Protein AF-A0A534M4E7-F1 (afdb_monomer_lite)

Foldseek 3Di:
DDDDLVVVLVVLVVVLVVLVVVLVVLVVVLLVVLLLQVALDPPARPPHVDDPPPDVSSVSNNVSSVSLVSSLVSLVVSLVSCVPPPVVVVVSNVVSVVVNVVSVVVVVVSNVCSVVVPSVVSD

Structure (mmCIF, N/CA/C/O backbone):
data_AF-A0A534M4E7-F1
#
_entry.id   AF-A0A534M4E7-F1
#
loop_
_atom_site.group_PDB
_atom_site.id
_atom_site.type_symbol
_atom_site.label_atom_id
_atom_site.label_alt_id
_atom_site.label_comp_id
_atom_site.label_asym_id
_atom_site.label_entity_id
_atom_site.label_seq_id
_atom_site.pdbx_PDB_ins_code
_atom_site.Cartn_x
_atom_site.Cartn_y
_atom_site.Cartn_z
_atom_site.occupancy
_atom_site.B_iso_or_equiv
_atom_site.auth_seq_id
_atom_site.auth_comp_id
_atom_site.auth_asym_id
_atom_site.auth_atom_id
_atom_site.pdbx_PDB_model_num
ATOM 1 N N . MET A 1 1 ? -30.430 -1.207 8.034 1.00 61.16 1 MET A N 1
ATOM 2 C CA . MET A 1 1 ? -29.725 -2.216 8.857 1.00 61.16 1 MET A CA 1
ATOM 3 C C . MET A 1 1 ? -28.489 -1.548 9.443 1.00 61.16 1 MET A C 1
ATOM 5 O O . MET A 1 1 ? -27.741 -0.981 8.654 1.00 61.16 1 MET A O 1
ATOM 9 N N . PRO A 1 2 ? -28.298 -1.502 10.773 1.00 80.56 2 PRO A N 1
ATOM 10 C CA . PRO A 1 2 ? -27.093 -0.906 11.346 1.00 80.56 2 PRO A CA 1
ATOM 11 C C . PRO A 1 2 ? -25.875 -1.736 10.925 1.00 80.56 2 PRO A C 1
ATOM 13 O O . PRO A 1 2 ? -25.885 -2.960 11.045 1.00 80.56 2 PRO A O 1
ATOM 16 N N . ILE A 1 3 ? -24.852 -1.079 10.380 1.00 81.94 3 ILE A N 1
ATOM 17 C CA . ILE A 1 3 ? -23.610 -1.741 9.974 1.00 81.94 3 ILE A CA 1
ATOM 18 C C . ILE A 1 3 ? -22.904 -2.243 11.238 1.00 81.94 3 ILE A C 1
ATOM 20 O O . ILE A 1 3 ? -22.548 -1.452 12.114 1.00 81.94 3 ILE A O 1
ATOM 24 N N . ASP A 1 4 ? -22.693 -3.555 11.330 1.00 93.62 4 ASP A N 1
ATOM 25 C CA . ASP A 1 4 ? -21.886 -4.158 12.390 1.00 93.62 4 ASP A CA 1
ATOM 26 C C . ASP A 1 4 ? -20.412 -3.782 12.176 1.00 93.62 4 ASP A C 1
ATOM 28 O O . ASP A 1 4 ? -19.750 -4.259 11.248 1.00 93.62 4 ASP A O 1
ATOM 32 N N . ARG A 1 5 ? -19.898 -2.904 13.045 1.00 93.81 5 ARG A N 1
ATOM 33 C CA . ARG A 1 5 ? -18.531 -2.370 12.966 1.00 93.81 5 ARG A CA 1
ATOM 34 C C . ARG A 1 5 ? -17.468 -3.466 13.042 1.00 93.81 5 ARG A C 1
ATOM 36 O O . ARG A 1 5 ? -16.431 -3.324 12.399 1.00 93.81 5 ARG A O 1
ATOM 43 N N . ARG A 1 6 ? -17.703 -4.549 13.799 1.00 93.94 6 ARG A N 1
ATOM 44 C CA . ARG A 1 6 ? -16.742 -5.663 13.892 1.00 93.94 6 ARG A CA 1
ATOM 45 C C . ARG A 1 6 ? -16.702 -6.443 12.589 1.00 93.94 6 ARG A C 1
ATOM 47 O O . ARG A 1 6 ? -15.611 -6.694 12.085 1.00 93.94 6 ARG A O 1
ATOM 54 N N . ARG A 1 7 ? -17.866 -6.768 12.015 1.00 94.69 7 ARG A N 1
ATOM 55 C CA . ARG A 1 7 ? -17.931 -7.432 10.702 1.00 94.69 7 ARG A CA 1
ATOM 56 C C . ARG A 1 7 ? -17.296 -6.580 9.610 1.00 94.69 7 ARG A C 1
ATOM 58 O O . ARG A 1 7 ? -16.531 -7.109 8.815 1.00 94.69 7 ARG A O 1
ATOM 65 N N . LEU A 1 8 ? -17.560 -5.271 9.594 1.00 94.50 8 LEU A N 1
ATOM 66 C CA . LEU A 1 8 ? -16.939 -4.361 8.631 1.00 94.50 8 LEU A CA 1
ATOM 67 C C . LEU A 1 8 ? -15.409 -4.366 8.760 1.00 94.50 8 LEU A C 1
ATOM 69 O O . LEU A 1 8 ? -14.726 -4.547 7.756 1.00 94.50 8 LEU A O 1
ATOM 73 N N . LEU A 1 9 ? -14.875 -4.227 9.981 1.00 96.19 9 LEU A N 1
ATOM 74 C CA . LEU A 1 9 ? -13.431 -4.286 10.233 1.00 96.19 9 LEU A CA 1
ATOM 75 C C . LEU A 1 9 ? -12.830 -5.611 9.737 1.00 96.19 9 LEU A C 1
ATOM 77 O O . LEU A 1 9 ? -11.814 -5.598 9.052 1.00 96.19 9 LEU A O 1
ATOM 81 N N . GLN A 1 10 ? -13.469 -6.743 10.051 1.00 96.00 10 GLN A N 1
ATOM 82 C CA . GLN A 1 10 ? -13.015 -8.069 9.623 1.00 96.00 10 GLN A CA 1
ATOM 83 C C . GLN A 1 10 ? -12.987 -8.200 8.101 1.00 96.00 10 GLN A C 1
ATOM 85 O O . GLN A 1 10 ? -11.992 -8.656 7.551 1.00 96.00 10 GLN A O 1
ATOM 90 N N . VAL A 1 11 ? -14.051 -7.775 7.418 1.00 97.19 11 VAL A N 1
ATOM 91 C CA . VAL A 1 11 ? -14.134 -7.836 5.955 1.00 97.19 11 VAL A CA 1
ATOM 92 C C . VAL A 1 11 ? -13.032 -6.988 5.321 1.00 97.19 11 VAL A C 1
ATOM 94 O O . VAL A 1 11 ? -12.277 -7.496 4.497 1.00 97.19 11 VAL A O 1
ATOM 97 N N . VAL A 1 12 ? -12.882 -5.730 5.746 1.00 97.31 12 VAL A N 1
ATOM 98 C CA . VAL A 1 12 ? -11.844 -4.817 5.235 1.00 97.31 12 VAL A CA 1
ATOM 99 C C . VAL A 1 12 ? -10.442 -5.383 5.482 1.00 97.31 12 VAL A C 1
ATOM 101 O O . VAL A 1 12 ? -9.616 -5.374 4.571 1.00 97.31 12 VAL A O 1
ATOM 104 N N . ALA A 1 13 ? -10.182 -5.933 6.671 1.00 97.25 13 ALA A N 1
ATOM 105 C CA . ALA A 1 13 ? -8.893 -6.532 7.007 1.00 97.25 13 ALA A CA 1
ATOM 106 C C . ALA A 1 13 ? -8.598 -7.803 6.191 1.00 97.25 13 ALA A C 1
ATOM 108 O O . ALA A 1 13 ? -7.465 -7.991 5.753 1.00 97.25 13 ALA A O 1
ATOM 109 N N . ILE A 1 14 ? -9.600 -8.657 5.944 1.00 98.12 14 ILE A N 1
ATOM 110 C CA . ILE A 1 14 ? -9.455 -9.860 5.108 1.00 98.12 14 ILE A CA 1
ATOM 111 C C . ILE A 1 14 ? -9.142 -9.470 3.663 1.00 98.12 14 ILE A C 1
ATOM 113 O O . ILE A 1 14 ? -8.200 -10.008 3.085 1.00 98.12 14 ILE A O 1
ATOM 117 N N . PHE A 1 15 ? -9.877 -8.512 3.091 1.00 97.94 15 PHE A N 1
ATOM 118 C CA . PHE A 1 15 ? -9.575 -8.005 1.751 1.00 97.94 15 PHE A CA 1
ATOM 119 C C . PHE A 1 15 ? -8.170 -7.399 1.688 1.00 97.94 15 PHE A C 1
ATOM 121 O O . PHE A 1 15 ? -7.416 -7.719 0.774 1.00 97.94 15 PHE A O 1
ATOM 128 N N . GLY A 1 16 ? -7.774 -6.620 2.699 1.00 97.81 16 GLY A N 1
ATO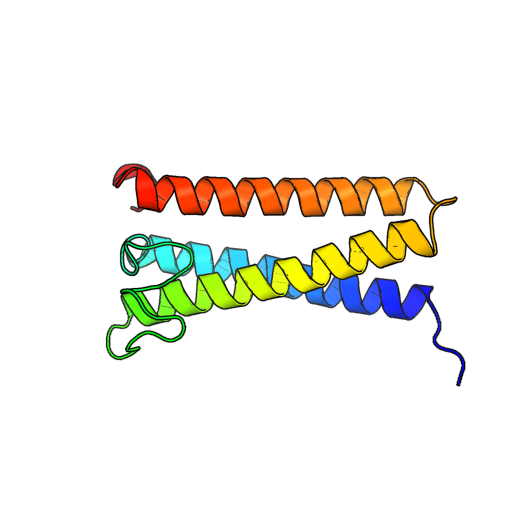M 129 C CA . GLY A 1 16 ? -6.414 -6.096 2.810 1.00 97.81 16 GLY A CA 1
ATOM 130 C C . GLY A 1 16 ? -5.343 -7.187 2.861 1.00 97.81 16 GLY A C 1
ATOM 131 O O . GLY A 1 16 ? -4.323 -7.063 2.190 1.00 97.81 16 GLY A O 1
ATOM 132 N N . ALA A 1 17 ? -5.578 -8.277 3.595 1.00 97.94 17 ALA A N 1
ATOM 133 C CA . ALA A 1 17 ? -4.657 -9.410 3.663 1.00 97.94 17 ALA A CA 1
ATOM 134 C C . ALA A 1 17 ? -4.550 -10.161 2.325 1.00 97.94 17 ALA A C 1
ATOM 136 O O . ALA A 1 17 ? -3.450 -10.525 1.913 1.00 97.94 17 ALA A O 1
ATOM 137 N N . VAL A 1 18 ? -5.671 -10.353 1.622 1.00 98.38 18 VAL A N 1
ATOM 138 C CA . VAL A 1 18 ? -5.687 -10.956 0.280 1.00 98.38 18 VAL A CA 1
ATOM 139 C C . VAL A 1 18 ? -4.927 -10.076 -0.713 1.00 98.38 18 VAL A C 1
ATOM 141 O O . VAL A 1 18 ? -4.090 -10.585 -1.457 1.00 98.38 18 VAL A O 1
ATOM 144 N N . CYS A 1 19 ? -5.155 -8.760 -0.694 1.00 98.19 19 CYS A N 1
ATOM 145 C CA . CYS A 1 19 ? -4.408 -7.815 -1.522 1.00 98.19 19 CYS A CA 1
ATOM 146 C C . CYS A 1 19 ? -2.913 -7.831 -1.184 1.00 98.19 19 CYS A C 1
ATOM 148 O O . CYS A 1 19 ? -2.103 -7.903 -2.100 1.00 98.19 19 CYS A O 1
ATOM 150 N N . ALA A 1 20 ? -2.538 -7.858 0.099 1.00 98.00 20 ALA A N 1
ATOM 151 C CA . ALA A 1 20 ? -1.138 -7.933 0.513 1.00 98.00 20 ALA A CA 1
ATOM 152 C C . ALA A 1 20 ? -0.456 -9.210 0.003 1.00 98.00 20 ALA A C 1
ATOM 154 O O . ALA A 1 20 ? 0.658 -9.157 -0.515 1.00 98.00 20 ALA A O 1
ATOM 155 N N . TYR A 1 21 ? -1.138 -10.354 0.094 1.00 98.19 21 TYR A N 1
ATOM 156 C CA . TYR A 1 21 ? -0.634 -11.605 -0.463 1.00 98.19 21 TYR A CA 1
ATOM 157 C C . TYR A 1 21 ? -0.474 -11.523 -1.987 1.00 98.19 21 TYR A C 1
ATOM 159 O O . TYR A 1 21 ? 0.566 -11.908 -2.519 1.00 98.19 21 TYR A O 1
ATOM 167 N N . ALA A 1 22 ? -1.453 -10.948 -2.689 1.00 98.12 22 ALA A N 1
ATOM 168 C CA . ALA A 1 22 ? -1.341 -10.699 -4.122 1.00 98.12 22 ALA A CA 1
ATOM 169 C C . ALA A 1 22 ? -0.167 -9.756 -4.450 1.00 98.12 22 ALA A C 1
ATOM 171 O O . ALA A 1 22 ? 0.578 -10.034 -5.385 1.00 98.12 22 ALA A O 1
ATOM 172 N N . THR A 1 23 ? 0.070 -8.700 -3.660 1.00 98.00 23 THR A N 1
ATOM 173 C CA . THR A 1 23 ? 1.238 -7.816 -3.812 1.00 98.00 23 THR A CA 1
ATOM 174 C C . THR A 1 23 ? 2.545 -8.607 -3.727 1.00 98.00 23 THR A C 1
ATOM 176 O O . THR A 1 23 ? 3.427 -8.386 -4.553 1.00 98.00 23 THR A O 1
ATOM 179 N N . ILE A 1 24 ? 2.660 -9.553 -2.786 1.00 97.31 24 ILE A N 1
ATOM 180 C CA . ILE A 1 24 ? 3.842 -10.420 -2.640 1.00 97.31 24 ILE A CA 1
ATOM 181 C C . ILE A 1 24 ? 4.030 -11.300 -3.880 1.00 97.31 24 ILE A C 1
ATOM 183 O O . ILE A 1 24 ? 5.129 -11.357 -4.426 1.00 97.31 24 ILE A O 1
ATOM 187 N N . VAL A 1 25 ? 2.965 -11.958 -4.348 1.00 97.88 25 VAL A N 1
ATOM 188 C CA . VAL A 1 25 ? 3.023 -12.835 -5.528 1.00 97.88 25 VAL A CA 1
ATOM 189 C C . VAL A 1 25 ? 3.428 -12.047 -6.772 1.00 97.88 25 VAL A C 1
ATOM 191 O O . VAL A 1 25 ? 4.371 -12.433 -7.460 1.00 97.88 25 VAL A O 1
ATOM 194 N N . VAL A 1 26 ? 2.770 -10.915 -7.036 1.00 97.31 26 VAL A N 1
ATOM 195 C CA . VAL A 1 26 ? 3.079 -10.093 -8.213 1.00 97.31 26 VAL A CA 1
ATOM 196 C C . VAL A 1 26 ? 4.473 -9.464 -8.087 1.00 97.31 26 VAL A C 1
ATOM 198 O O . VAL A 1 26 ? 5.212 -9.413 -9.065 1.00 97.31 26 VAL A O 1
ATOM 201 N N . GLY A 1 27 ? 4.895 -9.060 -6.886 1.00 95.12 27 GLY A N 1
ATOM 202 C CA . GLY A 1 27 ? 6.259 -8.569 -6.649 1.00 95.12 27 GLY A CA 1
ATOM 203 C C . GLY A 1 27 ? 7.319 -9.631 -6.951 1.00 95.12 27 GLY A C 1
ATOM 204 O O . GLY A 1 27 ? 8.323 -9.346 -7.600 1.00 95.12 27 GLY A O 1
ATOM 205 N N . GLY A 1 28 ? 7.053 -10.886 -6.577 1.00 94.00 28 GLY A N 1
ATOM 206 C CA . GLY A 1 28 ? 7.878 -12.029 -6.966 1.00 94.00 28 GLY A CA 1
ATOM 207 C C . GLY A 1 28 ? 7.947 -12.224 -8.482 1.00 94.00 28 GLY A C 1
ATOM 208 O O . GLY A 1 28 ? 9.022 -12.501 -9.008 1.00 94.00 28 GLY A O 1
ATOM 209 N N . THR A 1 29 ? 6.836 -12.022 -9.202 1.00 95.00 29 THR A N 1
ATOM 210 C CA . THR A 1 29 ? 6.841 -12.083 -10.674 1.00 95.00 29 THR A CA 1
ATOM 211 C C . THR A 1 29 ? 7.607 -10.930 -11.320 1.00 95.00 29 THR A C 1
ATOM 213 O O . THR A 1 29 ? 8.342 -11.181 -12.267 1.00 95.00 29 THR A O 1
ATOM 216 N N . VAL A 1 30 ? 7.510 -9.702 -10.788 1.00 94.50 30 VAL A N 1
ATOM 217 C CA . VAL A 1 30 ? 8.297 -8.547 -11.265 1.00 94.50 30 VAL A CA 1
ATOM 218 C C . VAL A 1 30 ? 9.785 -8.876 -11.205 1.00 94.50 30 VAL A C 1
ATOM 220 O O . VAL A 1 30 ? 10.491 -8.722 -12.200 1.00 94.50 30 VAL A O 1
ATOM 223 N N . ARG A 1 31 ? 10.240 -9.400 -10.061 1.00 91.38 31 ARG A N 1
ATOM 224 C CA . ARG A 1 31 ? 11.629 -9.825 -9.882 1.00 91.38 31 ARG A CA 1
ATOM 225 C C . ARG A 1 31 ? 12.009 -10.959 -10.834 1.00 91.38 31 ARG A C 1
ATOM 227 O O . ARG A 1 31 ? 12.984 -10.845 -11.560 1.00 91.38 31 ARG A O 1
ATOM 234 N N . GLY A 1 32 ? 11.203 -12.020 -10.905 1.00 90.69 32 GLY A N 1
ATOM 235 C CA . GLY A 1 32 ? 11.474 -13.164 -11.785 1.00 90.69 32 GLY A CA 1
ATOM 236 C C . GLY A 1 32 ? 11.531 -12.818 -13.280 1.00 90.69 32 GLY A C 1
ATOM 237 O O . GLY A 1 32 ? 12.133 -13.559 -14.053 1.00 90.69 32 GLY A O 1
ATOM 238 N N . MET A 1 33 ? 10.927 -11.699 -13.688 1.00 91.44 33 MET A N 1
ATOM 239 C CA . MET A 1 33 ? 10.961 -11.184 -15.059 1.00 91.44 33 MET A CA 1
ATOM 240 C C . MET A 1 33 ? 12.034 -10.109 -15.289 1.00 91.44 33 MET A C 1
ATOM 242 O O . MET A 1 33 ? 12.109 -9.585 -16.397 1.00 91.44 33 MET A O 1
ATOM 246 N N . ASN A 1 34 ? 12.849 -9.766 -14.283 1.00 88.56 34 ASN A N 1
ATOM 247 C CA . ASN A 1 34 ? 13.760 -8.612 -14.301 1.00 88.56 34 ASN A CA 1
ATOM 248 C C . ASN A 1 34 ? 13.046 -7.297 -14.677 1.00 88.56 34 ASN A C 1
ATOM 250 O O . ASN A 1 34 ? 13.610 -6.423 -15.330 1.00 88.56 34 ASN A O 1
ATOM 254 N N . ALA A 1 35 ? 11.774 -7.166 -14.292 1.00 89.25 35 ALA A N 1
ATOM 255 C CA . ALA A 1 35 ? 10.908 -6.059 -14.683 1.00 89.25 35 ALA A CA 1
ATOM 256 C C . ALA A 1 35 ? 10.860 -4.933 -13.640 1.00 89.25 35 ALA A C 1
ATOM 258 O O . ALA A 1 35 ? 10.042 -4.035 -13.766 1.00 89.25 35 ALA A O 1
ATOM 259 N N . GLY A 1 36 ? 11.682 -4.972 -12.585 1.00 84.31 36 GLY A N 1
ATOM 260 C CA . GLY A 1 36 ? 11.589 -3.989 -11.496 1.00 84.31 36 GLY A CA 1
ATOM 261 C C . GLY A 1 36 ? 12.160 -2.602 -11.814 1.00 84.31 36 GLY A C 1
ATOM 262 O O . GLY A 1 36 ? 12.023 -1.708 -10.986 1.00 84.31 36 GLY A O 1
ATOM 263 N N . LEU A 1 37 ? 12.775 -2.425 -12.990 1.00 87.00 37 LEU A N 1
ATOM 264 C CA . LEU A 1 37 ? 13.159 -1.123 -13.557 1.00 87.00 37 LEU A CA 1
ATOM 265 C C . LEU A 1 37 ? 12.365 -0.788 -14.837 1.00 87.00 37 LEU A C 1
ATOM 267 O O . LEU A 1 37 ? 12.750 0.113 -15.579 1.00 87.00 37 LEU A O 1
ATOM 271 N N . ALA A 1 38 ? 11.274 -1.507 -15.136 1.00 88.81 38 ALA A N 1
ATOM 272 C CA . ALA A 1 38 ? 10.481 -1.259 -16.345 1.00 88.81 38 ALA A CA 1
ATOM 273 C C . ALA A 1 38 ? 9.773 0.114 -16.307 1.00 88.81 38 ALA A C 1
ATOM 275 O O . ALA A 1 38 ? 9.508 0.720 -17.348 1.00 88.81 38 ALA A O 1
ATOM 276 N N . CYS A 1 39 ? 9.497 0.621 -15.105 1.00 90.06 39 CYS A N 1
ATOM 277 C CA . CYS A 1 39 ? 9.040 1.969 -14.814 1.00 90.06 39 CYS A CA 1
ATOM 278 C C . CYS A 1 39 ? 10.138 2.725 -14.027 1.00 90.06 39 CYS A C 1
ATOM 280 O O . CYS A 1 39 ? 10.170 2.642 -12.796 1.00 90.06 39 CYS A O 1
ATOM 282 N N . PRO A 1 40 ? 10.997 3.516 -14.694 1.00 86.06 40 PRO A N 1
ATOM 283 C CA . PRO A 1 40 ? 12.129 4.205 -14.057 1.00 86.06 40 PRO A CA 1
ATOM 284 C C . PRO A 1 40 ? 11.716 5.377 -13.153 1.00 86.06 40 PRO A C 1
ATOM 286 O O . PRO A 1 40 ? 12.525 5.908 -12.399 1.00 86.06 40 PRO A O 1
ATOM 289 N N . ASP A 1 41 ? 10.446 5.775 -13.204 1.00 87.38 41 ASP A N 1
ATOM 290 C CA . ASP A 1 41 ? 9.896 6.837 -12.375 1.00 87.38 41 ASP A CA 1
ATOM 291 C C . ASP A 1 41 ? 9.058 6.257 -11.228 1.00 87.38 41 ASP A C 1
ATOM 293 O O . ASP A 1 41 ? 8.496 5.160 -11.315 1.00 87.38 41 ASP A O 1
ATOM 297 N N . TRP A 1 42 ? 8.909 7.031 -10.156 1.00 86.00 42 TRP A N 1
ATOM 298 C CA . TRP A 1 42 ? 7.919 6.808 -9.105 1.00 86.00 42 TRP A CA 1
ATOM 299 C C . TRP A 1 42 ? 7.468 8.173 -8.563 1.00 86.00 42 TRP A C 1
ATOM 301 O O . TRP A 1 42 ? 8.318 9.034 -8.331 1.00 86.00 42 TRP A O 1
ATOM 311 N N . PRO A 1 43 ? 6.161 8.436 -8.365 1.00 85.06 43 PRO A N 1
ATOM 312 C CA . PRO A 1 43 ? 5.029 7.500 -8.388 1.00 85.06 43 PRO A CA 1
ATOM 313 C C . PRO A 1 43 ? 4.436 7.225 -9.780 1.00 85.06 43 PRO A C 1
ATOM 315 O O . PRO A 1 43 ? 3.614 6.321 -9.927 1.00 85.06 43 PRO A O 1
ATOM 318 N N . LEU A 1 44 ? 4.831 7.996 -10.795 1.00 89.94 44 LEU A N 1
ATOM 319 C CA . LEU A 1 44 ? 4.427 7.792 -12.192 1.00 89.94 44 LEU A CA 1
ATOM 320 C C . LEU A 1 44 ? 5.146 6.577 -12.793 1.00 89.94 44 LEU A C 1
ATOM 322 O O . LEU A 1 44 ? 6.122 6.109 -12.227 1.00 89.94 44 LEU A O 1
ATOM 326 N N . CYS A 1 45 ? 4.685 6.068 -13.934 1.00 90.00 45 CYS A N 1
ATOM 327 C CA . CYS A 1 45 ? 5.438 5.111 -14.748 1.00 90.00 45 CYS A CA 1
ATOM 328 C C . CYS A 1 45 ? 5.585 5.690 -16.159 1.00 90.00 45 CYS A C 1
ATOM 330 O O . CYS A 1 45 ? 4.576 5.971 -16.809 1.00 90.00 45 CYS A O 1
ATOM 332 N N . ASN A 1 46 ? 6.823 5.899 -16.623 1.00 89.44 46 ASN A N 1
ATOM 333 C CA . ASN A 1 46 ? 7.124 6.531 -17.915 1.00 89.44 46 ASN A CA 1
ATOM 334 C C . ASN A 1 46 ? 6.413 7.887 -18.082 1.00 89.44 46 ASN A C 1
ATOM 336 O O . ASN A 1 46 ? 5.693 8.125 -19.056 1.00 89.44 46 ASN A O 1
ATOM 340 N N . GLY A 1 47 ? 6.527 8.746 -17.065 1.00 88.62 47 GLY A N 1
ATOM 341 C CA . GLY A 1 47 ? 5.880 10.064 -17.032 1.00 88.62 47 GLY A CA 1
ATOM 342 C C . GLY A 1 47 ? 4.341 10.072 -17.026 1.00 88.62 47 GLY A C 1
ATOM 343 O O . GLY A 1 47 ? 3.751 11.149 -17.076 1.00 88.62 47 GLY A O 1
ATOM 344 N N . SER A 1 48 ? 3.672 8.913 -16.949 1.00 88.75 48 SER A N 1
ATOM 345 C CA . SER A 1 48 ? 2.208 8.790 -17.027 1.00 88.75 48 SER A CA 1
ATOM 346 C C . SER A 1 48 ? 1.614 8.041 -15.829 1.00 88.75 48 SER A C 1
ATOM 348 O O . SER A 1 48 ? 2.247 7.171 -15.233 1.00 88.75 48 SER A O 1
ATOM 350 N N . VAL A 1 49 ? 0.368 8.367 -15.464 1.00 88.19 49 VAL A N 1
ATOM 351 C CA . VAL A 1 49 ? -0.389 7.640 -14.417 1.00 88.19 49 VAL A CA 1
ATOM 352 C C . VAL A 1 49 ? -0.909 6.299 -14.945 1.00 88.19 49 VAL A C 1
ATOM 354 O O . VAL A 1 49 ? -1.007 5.326 -14.200 1.00 88.19 49 VAL A O 1
ATOM 357 N N . VAL A 1 50 ? -1.227 6.249 -16.239 1.00 90.00 50 VAL A N 1
ATOM 358 C CA . VAL A 1 50 ? -1.571 5.032 -16.977 1.00 90.00 50 VAL A CA 1
ATOM 359 C C . VAL A 1 50 ? -0.582 4.936 -18.143 1.00 90.00 50 VAL A C 1
ATOM 361 O O . VAL A 1 50 ? -0.725 5.696 -19.102 1.00 90.00 50 VAL A O 1
ATOM 364 N N . PRO A 1 51 ? 0.467 4.098 -18.045 1.00 90.25 51 PRO A N 1
ATOM 365 C CA . PRO A 1 51 ? 1.482 3.975 -19.087 1.00 90.25 51 PRO A CA 1
ATOM 366 C C . PRO A 1 51 ? 0.962 3.172 -20.288 1.00 90.25 51 PRO A C 1
ATOM 368 O O . PRO A 1 51 ? -0.111 2.568 -20.248 1.00 90.25 51 PRO A O 1
ATOM 371 N N . ASN A 1 52 ? 1.750 3.125 -21.363 1.00 91.06 52 ASN A N 1
ATOM 372 C CA . ASN A 1 52 ? 1.506 2.188 -22.456 1.00 91.06 52 ASN A CA 1
ATOM 373 C C . ASN A 1 52 ? 1.839 0.757 -21.997 1.00 91.06 52 ASN A C 1
ATOM 375 O O . ASN A 1 52 ? 2.988 0.454 -21.688 1.00 91.06 52 ASN A O 1
ATOM 379 N N . LEU A 1 53 ? 0.830 -0.114 -21.978 1.00 92.12 53 LEU A N 1
ATOM 380 C CA . LEU A 1 53 ? 0.920 -1.492 -21.481 1.00 92.12 53 LEU A CA 1
ATOM 381 C C . LEU A 1 53 ? 1.291 -2.516 -22.570 1.00 92.12 53 LEU A C 1
ATOM 383 O O . LEU A 1 53 ? 1.047 -3.708 -22.399 1.00 92.12 53 LEU A O 1
ATOM 387 N N . ALA A 1 54 ? 1.833 -2.068 -23.706 1.00 91.56 54 ALA A N 1
ATOM 388 C CA . ALA A 1 54 ? 2.278 -2.962 -24.776 1.00 91.56 54 ALA A CA 1
ATOM 389 C C . ALA A 1 54 ? 3.480 -3.830 -24.360 1.00 91.56 54 ALA A C 1
ATOM 391 O O . ALA A 1 54 ? 3.602 -4.966 -24.815 1.00 91.56 54 ALA A O 1
ATOM 392 N N . ASP A 1 55 ? 4.350 -3.307 -23.493 1.00 92.62 55 ASP A N 1
ATOM 393 C CA . ASP A 1 55 ? 5.467 -4.058 -22.928 1.00 92.62 55 ASP A CA 1
ATOM 394 C C . ASP A 1 55 ? 5.013 -4.877 -21.710 1.00 92.62 55 ASP A C 1
ATOM 396 O O . ASP A 1 55 ? 4.335 -4.375 -20.808 1.00 92.62 55 ASP A O 1
ATOM 400 N N . THR A 1 56 ? 5.394 -6.156 -21.674 1.00 93.00 56 THR A N 1
ATOM 401 C CA . THR A 1 56 ? 4.955 -7.071 -20.610 1.00 93.00 56 THR A CA 1
ATOM 402 C C . THR A 1 56 ? 5.628 -6.765 -19.266 1.00 93.00 56 THR A C 1
ATOM 404 O O . THR A 1 56 ? 4.995 -6.935 -18.226 1.00 93.00 56 THR A O 1
ATOM 407 N N . GLY A 1 57 ? 6.872 -6.277 -19.263 1.00 93.06 57 GLY A N 1
ATOM 408 C CA . GLY A 1 57 ? 7.560 -5.840 -18.048 1.00 93.06 57 GLY A CA 1
ATOM 409 C C . GLY A 1 57 ? 6.866 -4.633 -17.420 1.00 93.06 57 GLY A C 1
ATOM 410 O O . GLY A 1 57 ? 6.528 -4.669 -16.236 1.00 93.06 57 GLY A O 1
ATOM 411 N N . ILE A 1 58 ? 6.537 -3.624 -18.238 1.00 93.88 58 ILE A N 1
ATOM 412 C CA . ILE A 1 58 ? 5.763 -2.448 -17.801 1.00 93.88 58 ILE A CA 1
ATOM 413 C C . ILE A 1 58 ? 4.403 -2.874 -17.242 1.00 93.88 58 ILE A C 1
ATOM 415 O O . ILE A 1 58 ? 3.990 -2.393 -16.187 1.00 93.88 58 ILE A O 1
ATOM 419 N N . LEU A 1 59 ? 3.701 -3.790 -17.918 1.00 94.94 59 LEU A N 1
ATOM 420 C CA . LEU A 1 59 ? 2.401 -4.286 -17.468 1.00 94.94 59 LEU A CA 1
ATOM 421 C C . LEU A 1 59 ? 2.478 -4.925 -16.076 1.00 94.94 59 LEU A C 1
ATOM 423 O O . LEU A 1 59 ? 1.668 -4.602 -15.206 1.00 94.94 59 LEU A O 1
ATOM 427 N N . VAL A 1 60 ? 3.437 -5.826 -15.856 1.00 95.44 60 VAL A N 1
ATOM 428 C CA . VAL A 1 60 ? 3.563 -6.561 -14.590 1.00 95.44 60 VAL A CA 1
ATOM 429 C C . VAL A 1 60 ? 3.991 -5.632 -13.452 1.00 95.44 60 VAL A C 1
ATOM 431 O O . VAL A 1 60 ? 3.410 -5.703 -12.365 1.00 95.44 60 VAL A O 1
ATOM 434 N N . GLU A 1 61 ? 4.924 -4.706 -13.694 1.00 94.06 61 GLU A N 1
ATOM 435 C CA . GLU A 1 61 ? 5.312 -3.71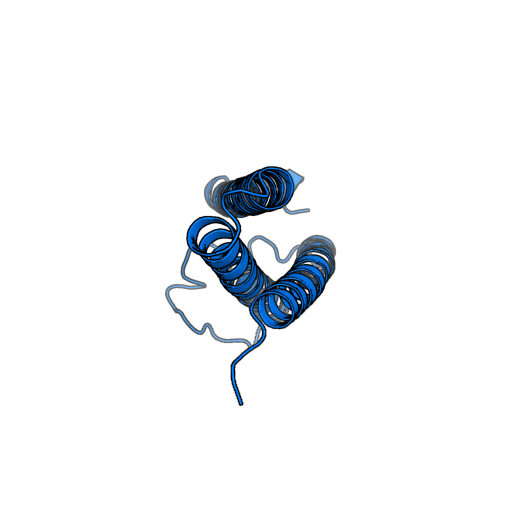2 -12.689 1.00 94.06 61 GLU A CA 1
ATOM 436 C C . GLU A 1 61 ? 4.154 -2.756 -12.357 1.00 94.06 61 GLU A C 1
ATOM 438 O O . GLU A 1 61 ? 3.876 -2.474 -11.188 1.00 94.06 61 GLU A O 1
ATOM 443 N N . TYR A 1 62 ? 3.405 -2.312 -13.367 1.00 95.00 62 TYR A N 1
ATOM 444 C CA . TYR A 1 62 ? 2.240 -1.460 -13.163 1.00 95.00 62 TYR A CA 1
ATOM 445 C C . TYR A 1 62 ? 1.139 -2.169 -12.358 1.00 95.00 62 TYR A C 1
ATOM 447 O O . TYR A 1 62 ? 0.595 -1.589 -11.415 1.00 95.00 62 TYR A O 1
ATOM 455 N N . ILE A 1 63 ? 0.851 -3.444 -12.652 1.00 95.50 63 ILE A N 1
ATOM 456 C CA . ILE A 1 63 ? -0.084 -4.260 -11.859 1.00 95.50 63 ILE A CA 1
ATOM 457 C C . ILE A 1 63 ? 0.410 -4.386 -10.414 1.00 95.50 63 ILE A C 1
ATOM 459 O O . ILE A 1 63 ? -0.386 -4.215 -9.489 1.00 95.50 63 ILE A O 1
ATOM 463 N N . HIS A 1 64 ? 1.706 -4.629 -10.192 1.00 95.81 64 HIS A N 1
ATOM 464 C CA . HIS A 1 64 ? 2.273 -4.676 -8.843 1.00 95.81 64 HIS A CA 1
ATOM 465 C C . HIS A 1 64 ? 2.002 -3.376 -8.069 1.00 95.81 64 HIS A C 1
ATOM 467 O O . HIS A 1 64 ? 1.486 -3.428 -6.948 1.00 95.81 64 HIS A O 1
ATOM 473 N N . ARG A 1 65 ? 2.268 -2.215 -8.688 1.00 95.19 65 ARG A N 1
ATOM 474 C CA . ARG A 1 65 ? 2.022 -0.884 -8.102 1.00 95.19 65 ARG A CA 1
ATOM 475 C C . ARG A 1 65 ? 0.539 -0.661 -7.779 1.00 95.19 65 ARG A C 1
ATOM 477 O O . ARG A 1 65 ? 0.222 -0.174 -6.693 1.00 95.19 65 ARG A O 1
ATOM 484 N N . LEU A 1 66 ? -0.373 -1.063 -8.669 1.00 95.62 66 LEU A N 1
ATOM 485 C CA . LEU A 1 66 ? -1.821 -0.959 -8.444 1.00 95.62 66 LEU A CA 1
ATOM 486 C C . LEU A 1 66 ? -2.295 -1.821 -7.267 1.00 95.62 66 LEU A C 1
ATOM 488 O O . LEU A 1 66 ? -3.036 -1.344 -6.405 1.00 95.62 66 LEU A O 1
ATOM 492 N N . VAL A 1 67 ? -1.855 -3.080 -7.203 1.00 97.38 67 VAL A N 1
ATOM 493 C CA . VAL A 1 67 ? -2.226 -3.985 -6.107 1.00 97.38 67 VAL A CA 1
ATOM 494 C C . VAL A 1 67 ? -1.626 -3.494 -4.785 1.00 97.38 67 VAL A C 1
ATOM 496 O O . VAL A 1 67 ? -2.310 -3.523 -3.765 1.00 97.38 67 VAL A O 1
ATOM 499 N N . ALA A 1 68 ? -0.392 -2.976 -4.786 1.00 97.00 68 ALA A N 1
ATOM 500 C CA . ALA A 1 68 ? 0.226 -2.371 -3.604 1.00 97.00 68 ALA A CA 1
ATOM 501 C C . ALA A 1 68 ? -0.547 -1.134 -3.103 1.00 97.00 68 ALA A C 1
ATOM 503 O O . ALA A 1 68 ? -0.786 -1.000 -1.900 1.00 97.00 68 ALA A O 1
ATOM 504 N N . ALA A 1 69 ? -1.004 -0.263 -4.010 1.00 96.38 69 ALA A N 1
ATOM 505 C CA . ALA A 1 69 ? -1.839 0.885 -3.659 1.00 96.38 69 ALA A CA 1
ATOM 506 C C . ALA A 1 69 ? -3.176 0.447 -3.035 1.00 96.38 69 ALA A C 1
ATOM 508 O O . ALA A 1 69 ? -3.593 0.988 -2.008 1.00 96.38 69 ALA A O 1
ATOM 509 N N . LEU A 1 70 ? -3.816 -0.581 -3.603 1.00 97.62 70 LEU A N 1
ATOM 510 C CA . LEU A 1 70 ? -5.051 -1.148 -3.063 1.00 97.62 70 LEU A CA 1
ATOM 511 C C . LEU A 1 70 ? -4.843 -1.755 -1.665 1.00 97.62 70 LEU A C 1
ATOM 513 O O . LEU A 1 70 ? -5.643 -1.503 -0.760 1.00 97.62 70 LEU A O 1
ATOM 517 N N . THR A 1 71 ? -3.740 -2.481 -1.454 1.00 98.25 71 THR A N 1
ATOM 518 C CA . THR A 1 71 ? -3.321 -2.969 -0.129 1.00 98.25 71 THR A CA 1
ATOM 519 C C . THR A 1 71 ? -3.211 -1.818 0.874 1.00 98.25 71 THR A C 1
ATOM 521 O O . THR A 1 71 ? -3.735 -1.916 1.987 1.00 98.25 71 THR A O 1
ATOM 524 N N . GLY A 1 72 ? -2.611 -0.693 0.471 1.00 97.81 72 GLY A N 1
ATOM 525 C CA . GLY A 1 72 ? -2.517 0.511 1.297 1.00 97.81 72 GLY A CA 1
ATOM 526 C C . GLY A 1 72 ? -3.860 1.109 1.685 1.00 97.81 72 GLY A C 1
ATOM 527 O O . GLY A 1 72 ? -4.052 1.449 2.852 1.00 97.81 72 GLY A O 1
ATOM 528 N N . ILE A 1 73 ? -4.817 1.164 0.758 1.00 98.38 73 ILE A N 1
ATOM 529 C CA . ILE A 1 73 ? -6.174 1.654 1.038 1.00 98.38 73 ILE A CA 1
ATOM 530 C C . ILE A 1 73 ? -6.860 0.782 2.099 1.00 98.38 73 ILE A C 1
ATOM 532 O O . ILE A 1 73 ? -7.430 1.313 3.058 1.00 98.38 73 ILE A O 1
ATOM 536 N N . PHE A 1 74 ? -6.786 -0.546 1.975 1.00 98.31 74 PHE A N 1
ATOM 537 C CA . PHE A 1 74 ? -7.402 -1.456 2.944 1.00 98.31 74 PHE A CA 1
ATOM 538 C C . PHE A 1 74 ? -6.719 -1.411 4.318 1.00 98.31 74 PHE A C 1
ATOM 540 O O . PHE A 1 74 ? -7.408 -1.372 5.344 1.00 98.31 74 PHE A O 1
ATOM 547 N N . MET A 1 75 ? -5.383 -1.367 4.366 1.00 97.94 75 MET A N 1
ATOM 548 C CA . MET A 1 75 ? -4.646 -1.260 5.631 1.00 97.94 75 MET A CA 1
ATOM 549 C C . MET A 1 75 ? -4.893 0.082 6.326 1.00 97.94 75 MET A C 1
ATOM 551 O O . MET A 1 75 ? -5.137 0.104 7.533 1.00 97.94 75 MET A O 1
ATOM 555 N N . LEU A 1 76 ? -4.922 1.191 5.578 1.00 98.38 76 LEU A N 1
ATOM 556 C CA . LEU A 1 76 ? -5.243 2.510 6.124 1.00 98.38 76 LEU A CA 1
ATOM 557 C C . LEU A 1 76 ? -6.682 2.558 6.646 1.00 98.38 76 LEU A C 1
ATOM 559 O O . LEU A 1 76 ? -6.923 3.048 7.746 1.00 98.38 76 LEU A O 1
ATOM 563 N N . SER A 1 77 ? -7.635 1.993 5.901 1.00 98.00 77 SER A N 1
ATOM 564 C CA . SER A 1 77 ? -9.034 1.897 6.334 1.00 98.00 77 SER A CA 1
ATOM 565 C C . SER A 1 77 ? -9.172 1.081 7.621 1.00 98.00 77 SER A C 1
ATOM 567 O O . SER A 1 77 ? -9.897 1.482 8.531 1.00 98.00 77 SER A O 1
ATOM 569 N N . THR A 1 78 ? -8.435 -0.029 7.730 1.00 97.88 78 THR A N 1
ATOM 570 C CA . THR A 1 78 ? -8.383 -0.860 8.943 1.00 97.88 78 THR A CA 1
ATOM 571 C C . THR A 1 78 ? -7.797 -0.081 10.118 1.00 97.88 78 THR A C 1
ATOM 573 O O . THR A 1 78 ? -8.383 -0.083 11.198 1.00 97.88 78 THR A O 1
ATOM 576 N N . LEU A 1 79 ? -6.693 0.642 9.907 1.00 98.19 79 LEU A N 1
ATOM 577 C CA . LEU A 1 79 ? -6.067 1.487 10.922 1.00 98.19 79 LEU A CA 1
ATOM 578 C C . LEU A 1 79 ? -7.009 2.596 11.408 1.00 98.19 79 LEU A C 1
ATOM 580 O O . LEU A 1 79 ? -7.183 2.768 12.615 1.00 98.19 79 LEU A O 1
ATOM 584 N N . ILE A 1 80 ? -7.658 3.312 10.488 1.00 98.00 80 ILE A N 1
ATOM 585 C CA . ILE A 1 80 ? -8.627 4.362 10.819 1.00 98.00 80 ILE A CA 1
ATOM 586 C C . ILE A 1 80 ? -9.796 3.764 11.610 1.00 98.00 80 ILE A C 1
ATOM 588 O O . ILE A 1 80 ? -10.128 4.266 12.681 1.00 98.00 80 ILE A O 1
ATOM 592 N N . ALA A 1 81 ? -10.389 2.662 11.146 1.00 97.12 81 ALA A N 1
ATOM 593 C CA . ALA A 1 81 ? -11.489 1.997 11.843 1.00 97.12 81 ALA A CA 1
ATOM 594 C C . ALA A 1 81 ? -11.076 1.491 13.239 1.00 97.12 81 ALA A C 1
ATOM 596 O O . ALA A 1 81 ? -11.821 1.675 14.205 1.00 97.12 81 ALA A O 1
ATOM 597 N N . ALA A 1 82 ? -9.878 0.914 13.376 1.00 97.38 82 ALA A N 1
ATOM 598 C CA . ALA A 1 82 ? -9.326 0.467 14.652 1.00 97.38 82 ALA A CA 1
ATOM 599 C C . ALA A 1 82 ? -9.170 1.636 15.637 1.00 97.38 82 ALA A C 1
ATOM 601 O O . ALA A 1 82 ? -9.619 1.555 16.782 1.00 97.38 82 ALA A O 1
ATOM 602 N N . VAL A 1 83 ? -8.599 2.753 15.179 1.00 97.19 83 VAL A N 1
ATOM 603 C CA . VAL A 1 83 ? -8.377 3.951 15.996 1.00 97.19 83 VAL A CA 1
ATOM 604 C C . VAL A 1 83 ? -9.677 4.704 16.285 1.00 97.19 83 VAL A C 1
ATOM 606 O O . VAL A 1 83 ? -9.757 5.353 17.319 1.00 97.19 83 VAL A O 1
ATOM 609 N N . LEU A 1 84 ? -10.699 4.663 15.432 1.00 96.50 84 LEU A N 1
ATOM 610 C CA . LEU A 1 84 ? -11.954 5.386 15.676 1.00 96.50 84 LEU A CA 1
ATOM 611 C C . LEU A 1 84 ? -12.964 4.585 16.502 1.00 96.50 84 LEU A C 1
ATOM 613 O O . LEU A 1 84 ? -13.697 5.171 17.297 1.00 96.50 84 LEU A O 1
ATOM 617 N N . TRP A 1 85 ? -13.032 3.263 16.322 1.00 96.19 85 TRP A N 1
ATOM 618 C CA . TRP A 1 85 ? -14.092 2.436 16.912 1.00 96.19 85 TRP A CA 1
ATOM 619 C C . TRP A 1 85 ? -13.606 1.437 17.960 1.00 96.19 85 TRP A C 1
ATOM 621 O O . TRP A 1 85 ? -14.414 1.014 18.783 1.00 96.19 85 TRP A O 1
ATOM 631 N N . PHE A 1 86 ? -12.318 1.080 17.966 1.00 95.56 86 PHE A N 1
ATOM 632 C CA . PHE A 1 86 ? -11.775 -0.011 18.783 1.00 95.56 86 PHE A CA 1
ATOM 633 C C . PHE A 1 86 ? -10.586 0.417 19.661 1.00 95.56 86 PHE A C 1
ATOM 635 O O . PHE A 1 86 ? -9.773 -0.419 20.043 1.00 95.56 86 PHE A O 1
ATOM 642 N N . ARG A 1 87 ? -10.492 1.703 20.048 1.00 93.56 87 ARG A N 1
ATOM 643 C CA . ARG A 1 87 ? -9.419 2.201 20.941 1.00 93.56 87 ARG A CA 1
ATOM 644 C C . ARG A 1 87 ? -9.233 1.425 22.249 1.00 93.56 87 ARG A C 1
ATOM 646 O O . ARG A 1 87 ? -8.082 1.258 22.636 1.00 93.56 87 ARG A O 1
ATOM 653 N N . PRO A 1 88 ? -10.292 0.953 22.938 1.00 95.62 88 PRO A N 1
ATOM 654 C CA . PRO A 1 88 ? -10.109 0.154 24.152 1.00 95.62 88 PRO A CA 1
ATOM 655 C C . PRO A 1 88 ? -9.418 -1.192 23.881 1.00 95.62 88 PRO A C 1
ATOM 657 O O . PRO A 1 88 ? -8.750 -1.742 24.751 1.00 95.62 88 PRO A O 1
ATOM 660 N N . GLU A 1 89 ? -9.541 -1.722 22.662 1.00 95.06 89 GLU A N 1
ATOM 661 C CA . GLU A 1 89 ? -8.919 -2.973 22.228 1.00 95.06 89 GLU A CA 1
ATOM 662 C C . GLU A 1 89 ? -7.521 -2.696 21.660 1.00 95.06 89 GLU A C 1
ATOM 664 O O . GLU A 1 89 ? -7.267 -2.840 20.463 1.00 95.06 89 GLU A O 1
ATOM 669 N N . MET A 1 90 ? -6.588 -2.323 22.544 1.00 94.19 90 MET A N 1
ATOM 670 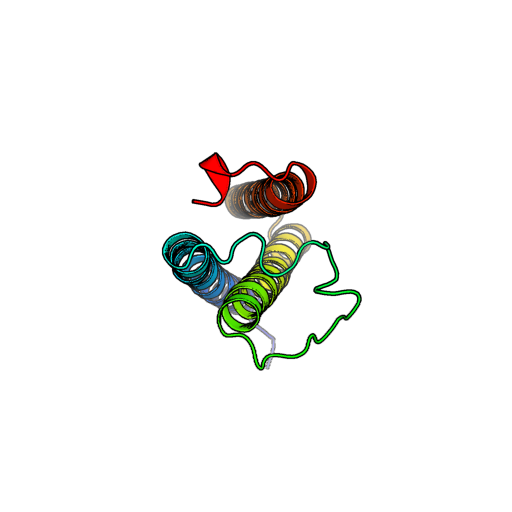C CA . MET A 1 90 ? -5.221 -1.911 22.183 1.00 94.19 90 MET A CA 1
ATOM 671 C C . MET A 1 90 ? -4.495 -2.902 21.267 1.00 94.19 90 MET A C 1
ATOM 673 O O . MET A 1 90 ? -3.710 -2.494 20.418 1.00 94.19 90 MET A O 1
ATOM 677 N N . ARG A 1 91 ? -4.796 -4.203 21.368 1.00 97.12 91 ARG A N 1
ATOM 678 C CA . ARG A 1 91 ? -4.251 -5.220 20.459 1.00 97.12 91 ARG A CA 1
ATOM 679 C C . ARG A 1 91 ? -4.604 -4.946 18.992 1.00 97.12 91 ARG A C 1
ATOM 681 O O . ARG A 1 91 ? -3.729 -5.064 18.141 1.00 97.12 91 ARG A O 1
ATOM 688 N N . ILE A 1 92 ? -5.851 -4.579 18.688 1.00 96.06 92 ILE A N 1
ATOM 689 C CA . ILE A 1 92 ? -6.300 -4.294 17.314 1.00 96.06 92 ILE A CA 1
ATOM 690 C C . ILE A 1 92 ? -5.600 -3.038 16.790 1.00 96.06 92 ILE A C 1
ATOM 692 O O . ILE A 1 92 ? -5.105 -3.033 15.663 1.00 96.06 92 ILE A O 1
ATOM 696 N N . VAL A 1 93 ? -5.513 -1.994 17.619 1.00 97.31 93 VAL A N 1
ATOM 697 C CA . VAL A 1 93 ? -4.848 -0.735 17.256 1.00 97.31 93 VAL A CA 1
ATOM 698 C C . VAL A 1 93 ? -3.363 -0.965 16.981 1.00 97.31 93 VAL A C 1
ATOM 700 O O . VAL A 1 93 ? -2.892 -0.614 15.903 1.00 97.31 93 VAL A O 1
ATOM 703 N N . THR A 1 94 ? -2.639 -1.608 17.901 1.00 97.81 94 THR A N 1
ATOM 704 C CA . THR A 1 94 ? -1.200 -1.869 17.756 1.00 97.81 94 THR A CA 1
ATOM 705 C C . THR A 1 94 ? -0.896 -2.703 16.515 1.00 97.81 94 THR A C 1
ATOM 707 O O . THR A 1 94 ? -0.008 -2.338 15.751 1.00 97.81 94 THR A O 1
ATOM 710 N N . LEU A 1 95 ? -1.652 -3.779 16.262 1.00 97.44 95 LEU A N 1
ATOM 711 C CA . LEU A 1 95 ? -1.452 -4.604 15.065 1.00 97.44 95 LEU A CA 1
ATOM 712 C C . LEU A 1 95 ? -1.737 -3.826 13.774 1.00 97.44 95 LEU A C 1
ATOM 714 O O . LEU A 1 95 ? -0.978 -3.944 12.814 1.00 97.44 95 LEU A O 1
ATOM 718 N N . SER A 1 96 ? -2.780 -2.991 13.760 1.00 97.56 96 SER A N 1
ATOM 719 C CA . SER A 1 96 ? -3.100 -2.156 12.596 1.00 97.56 96 SER A CA 1
ATOM 720 C C . SER A 1 96 ? -1.997 -1.126 12.329 1.00 97.56 96 SER A C 1
ATOM 722 O O . SER A 1 96 ? -1.558 -0.986 11.189 1.00 97.56 96 SER A O 1
ATOM 724 N N . VAL A 1 97 ? -1.479 -0.469 13.375 1.00 98.25 97 VAL A N 1
ATOM 725 C CA . VAL A 1 97 ? -0.349 0.474 13.277 1.00 98.25 97 VAL A CA 1
ATOM 726 C C . VAL A 1 97 ? 0.907 -0.230 12.768 1.00 98.25 97 VAL A C 1
ATOM 728 O O . VAL A 1 97 ? 1.525 0.253 11.824 1.00 98.25 97 VAL A O 1
ATOM 731 N N . MET A 1 98 ? 1.266 -1.381 13.347 1.00 98.25 98 MET A N 1
ATOM 732 C CA . MET A 1 98 ? 2.434 -2.158 12.922 1.00 98.25 98 MET A CA 1
ATOM 733 C C . MET A 1 98 ? 2.323 -2.590 11.457 1.00 98.25 98 MET A C 1
ATOM 735 O O . MET A 1 98 ? 3.272 -2.413 10.700 1.00 98.25 98 MET A O 1
ATOM 739 N N . SER A 1 99 ? 1.164 -3.107 11.037 1.00 97.25 99 SER A N 1
ATOM 740 C CA . SER A 1 99 ? 0.949 -3.537 9.649 1.00 97.25 99 SER A CA 1
ATOM 741 C C . SER A 1 99 ? 1.092 -2.385 8.651 1.00 97.25 99 SER A C 1
ATOM 743 O O . SER A 1 99 ? 1.772 -2.528 7.637 1.00 97.25 99 SER A O 1
ATOM 745 N N . PHE A 1 100 ? 0.529 -1.216 8.972 1.00 98.00 100 PHE A N 1
AT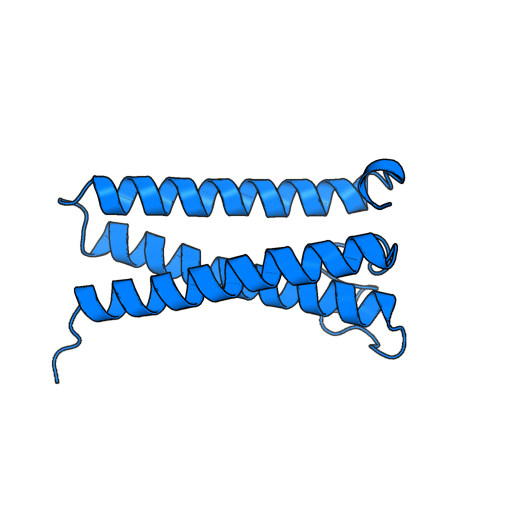OM 746 C CA . PHE A 1 100 ? 0.625 -0.039 8.120 1.00 98.00 100 PHE A CA 1
ATOM 747 C C . PHE A 1 100 ? 2.051 0.526 8.084 1.00 98.00 100 PHE A C 1
ATOM 749 O O . PHE A 1 100 ? 2.536 0.891 7.018 1.00 98.00 100 PHE A O 1
ATOM 756 N N . ALA A 1 101 ? 2.753 0.541 9.222 1.00 98.25 101 ALA A N 1
ATOM 757 C CA . ALA A 1 101 ? 4.154 0.952 9.283 1.00 98.25 101 ALA A CA 1
ATOM 758 C C . ALA A 1 101 ? 5.048 0.051 8.415 1.00 98.25 101 ALA A C 1
ATOM 760 O O . ALA A 1 101 ? 5.848 0.564 7.637 1.00 98.25 101 ALA A O 1
ATOM 761 N N . ILE A 1 102 ? 4.860 -1.274 8.482 1.00 97.50 102 ILE A N 1
ATOM 762 C CA . ILE A 1 102 ? 5.575 -2.230 7.623 1.00 97.50 102 ILE A CA 1
ATOM 763 C C . ILE A 1 102 ? 5.302 -1.934 6.146 1.00 97.50 102 ILE A C 1
ATOM 765 O O . ILE A 1 102 ? 6.244 -1.886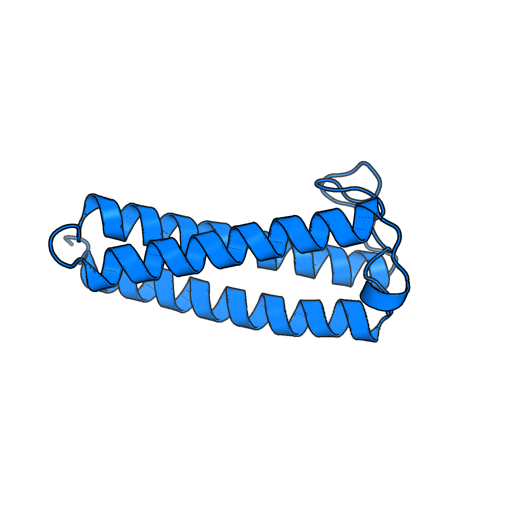 5.358 1.00 97.50 102 ILE A O 1
ATOM 769 N N . LEU A 1 103 ? 4.043 -1.698 5.762 1.00 97.06 103 LEU A N 1
ATOM 770 C CA . LEU A 1 103 ? 3.701 -1.356 4.381 1.00 97.06 103 LEU A CA 1
ATOM 771 C C . LEU A 1 103 ? 4.411 -0.078 3.913 1.00 97.06 103 LEU A C 1
ATOM 773 O O . LEU A 1 103 ? 4.974 -0.064 2.823 1.00 97.06 103 LEU A O 1
ATOM 777 N N . VAL A 1 104 ? 4.414 0.981 4.728 1.00 97.44 104 VAL A N 1
ATOM 778 C CA . VAL A 1 104 ? 5.113 2.235 4.398 1.00 97.44 104 VAL A CA 1
ATOM 779 C C . VAL A 1 104 ? 6.605 1.983 4.190 1.00 97.44 104 VAL A C 1
ATOM 781 O O . VAL A 1 104 ? 7.177 2.482 3.222 1.00 97.44 104 VAL A O 1
ATOM 784 N N . THR A 1 105 ? 7.230 1.163 5.040 1.00 96.31 105 THR A N 1
ATOM 785 C CA . THR A 1 105 ? 8.626 0.755 4.851 1.00 96.31 105 THR A CA 1
ATOM 786 C C . THR A 1 105 ? 8.823 0.006 3.532 1.00 96.31 105 THR A C 1
ATOM 788 O O . THR A 1 105 ? 9.774 0.306 2.820 1.00 96.31 105 THR A O 1
ATOM 791 N N . GLN A 1 106 ? 7.929 -0.914 3.157 1.00 95.31 106 GLN A N 1
ATOM 792 C CA . GLN A 1 106 ? 8.017 -1.637 1.879 1.00 95.31 106 GLN A CA 1
ATOM 793 C C . GLN A 1 106 ? 7.898 -0.701 0.669 1.00 95.31 106 GLN A C 1
ATOM 795 O O . GLN A 1 106 ? 8.691 -0.805 -0.262 1.00 95.31 106 GLN A O 1
ATOM 800 N N . VAL A 1 107 ? 6.959 0.251 0.697 1.00 94.81 107 VAL A N 1
ATOM 801 C CA . VAL A 1 107 ? 6.804 1.251 -0.374 1.00 94.81 107 VAL A CA 1
ATOM 802 C C . VAL A 1 107 ? 8.056 2.124 -0.491 1.00 94.81 107 VAL A C 1
ATOM 804 O O . VAL A 1 107 ? 8.527 2.368 -1.599 1.00 94.81 107 VAL A O 1
ATOM 807 N N . ALA A 1 108 ? 8.626 2.553 0.638 1.00 93.12 108 ALA A N 1
ATOM 808 C CA . ALA A 1 108 ? 9.855 3.341 0.652 1.00 93.12 108 ALA A CA 1
ATOM 809 C C . ALA A 1 108 ? 11.050 2.554 0.094 1.00 93.12 108 ALA A C 1
ATOM 811 O O . ALA A 1 108 ? 11.800 3.085 -0.719 1.00 93.12 108 ALA A O 1
ATOM 812 N N . VAL A 1 109 ? 11.206 1.285 0.487 1.00 91.75 109 VAL A N 1
ATOM 813 C CA . VAL A 1 109 ? 12.261 0.412 -0.047 1.00 91.75 109 VAL A CA 1
ATOM 814 C C . VAL A 1 109 ? 12.096 0.222 -1.556 1.00 91.75 109 VAL A C 1
ATOM 816 O O . VAL A 1 109 ? 13.070 0.393 -2.277 1.00 91.75 109 VAL A O 1
ATOM 819 N N . GLY A 1 110 ? 10.880 -0.031 -2.052 1.00 90.12 110 GLY A N 1
AT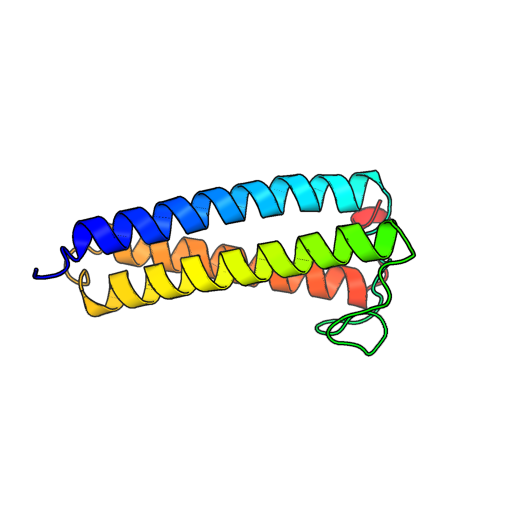OM 820 C CA . GLY A 1 110 ? 10.625 -0.155 -3.491 1.00 90.12 110 GLY A CA 1
ATOM 821 C C . GLY A 1 110 ? 10.955 1.119 -4.280 1.00 90.12 110 GLY A C 1
ATOM 822 O O . GLY A 1 110 ? 11.593 1.047 -5.326 1.00 90.12 110 GLY A O 1
ATOM 823 N N . ALA A 1 111 ? 10.594 2.296 -3.758 1.00 90.12 111 ALA A N 1
ATOM 824 C CA . ALA A 1 111 ? 10.956 3.573 -4.379 1.00 90.12 111 ALA A CA 1
ATOM 825 C C . ALA A 1 111 ? 12.480 3.801 -4.395 1.00 90.12 111 ALA A C 1
ATOM 827 O O . ALA A 1 111 ? 13.025 4.285 -5.387 1.00 90.12 111 ALA A O 1
ATOM 828 N N . LEU A 1 112 ? 13.180 3.416 -3.321 1.00 89.50 112 LEU A N 1
ATOM 829 C CA . LEU A 1 112 ? 14.641 3.475 -3.257 1.00 89.50 112 LEU A CA 1
ATOM 830 C C . LEU A 1 112 ? 15.304 2.517 -4.250 1.00 89.50 112 LEU A C 1
ATOM 832 O O . LEU A 1 112 ? 16.330 2.878 -4.819 1.00 89.50 112 LEU A O 1
ATOM 836 N N . THR A 1 113 ? 14.738 1.331 -4.487 1.00 86.31 113 THR A N 1
ATOM 837 C CA . THR A 1 113 ? 15.246 0.389 -5.497 1.00 86.31 113 THR A CA 1
ATOM 838 C C . THR A 1 113 ? 15.286 1.028 -6.883 1.00 86.31 113 THR A C 1
ATOM 840 O O . THR A 1 113 ? 16.307 0.929 -7.556 1.00 86.31 113 THR A O 1
ATOM 843 N N . ILE A 1 114 ? 14.229 1.750 -7.265 1.00 86.00 114 ILE A N 1
ATOM 844 C CA . ILE A 1 114 ? 14.164 2.470 -8.544 1.00 86.00 114 ILE A CA 1
ATOM 845 C C . ILE A 1 114 ? 15.183 3.618 -8.563 1.00 86.00 114 ILE A C 1
ATOM 847 O O . ILE A 1 114 ? 15.979 3.725 -9.487 1.00 86.00 114 ILE A O 1
ATOM 851 N N . ALA A 1 115 ? 15.212 4.440 -7.508 1.00 85.00 115 ALA A N 1
ATOM 852 C CA . ALA A 1 115 ? 16.076 5.622 -7.436 1.00 85.00 115 ALA A CA 1
ATOM 853 C C . ALA A 1 115 ? 17.581 5.309 -7.382 1.00 85.00 115 ALA A C 1
ATOM 855 O O . ALA A 1 115 ? 18.400 6.185 -7.645 1.00 85.00 115 ALA A O 1
ATOM 856 N N . SER A 1 116 ? 17.948 4.096 -6.972 1.00 81.81 116 SER A N 1
ATOM 857 C CA . SER A 1 116 ? 19.344 3.682 -6.833 1.00 81.81 116 SER A CA 1
ATOM 858 C C . SER A 1 116 ? 19.856 2.830 -7.990 1.00 81.81 116 SER A C 1
ATOM 860 O O . SER A 1 116 ? 21.030 2.475 -7.957 1.00 81.81 116 SER A O 1
ATOM 862 N N . GLU A 1 117 ? 19.003 2.489 -8.969 1.00 72.12 117 GLU A N 1
ATOM 863 C CA . GLU A 1 117 ? 19.344 1.616 -10.110 1.00 72.12 117 GLU A CA 1
ATOM 864 C C . GLU A 1 117 ? 20.091 0.334 -9.671 1.00 72.12 117 GLU A C 1
ATOM 866 O O . GLU A 1 117 ? 20.982 -0.174 -10.343 1.00 72.12 117 GLU A O 1
ATOM 871 N N . ASN A 1 118 ? 19.780 -0.172 -8.472 1.00 66.94 118 ASN A N 1
ATOM 872 C CA . ASN A 1 118 ? 20.582 -1.191 -7.796 1.00 66.94 118 ASN A CA 1
ATOM 873 C C . ASN A 1 118 ? 20.315 -2.592 -8.366 1.00 66.94 118 ASN A C 1
ATOM 875 O O . ASN A 1 118 ? 19.539 -3.346 -7.778 1.00 66.94 118 ASN A O 1
ATOM 879 N N . ASP A 1 119 ? 21.003 -2.966 -9.448 1.00 58.75 119 ASP A N 1
ATOM 880 C CA . ASP A 1 119 ? 20.824 -4.232 -10.184 1.00 58.75 119 ASP A CA 1
ATOM 881 C C . ASP A 1 119 ? 20.650 -5.477 -9.288 1.00 58.75 119 ASP A C 1
ATOM 883 O O . ASP A 1 119 ? 19.746 -6.274 -9.499 1.00 58.75 119 ASP A O 1
ATOM 887 N N . TRP A 1 120 ? 21.438 -5.640 -8.219 1.00 62.62 120 TRP A N 1
ATOM 888 C CA . TRP A 1 120 ? 21.365 -6.819 -7.333 1.00 62.62 120 TRP A CA 1
ATOM 889 C C . TRP A 1 120 ? 20.070 -6.940 -6.504 1.00 62.62 120 TRP A C 1
ATOM 891 O O . TRP A 1 120 ? 19.764 -8.017 -5.990 1.00 62.62 120 TRP A O 1
ATOM 901 N N . VAL A 1 121 ? 19.331 -5.841 -6.333 1.00 61.72 121 VAL A N 1
ATOM 902 C CA . VAL A 1 121 ? 18.015 -5.812 -5.670 1.00 61.72 121 VAL A CA 1
ATOM 903 C C . VAL A 1 121 ? 16.897 -6.064 -6.682 1.00 61.72 121 VAL A C 1
ATOM 905 O O . VAL A 1 121 ? 15.836 -6.563 -6.302 1.00 61.72 121 VAL A O 1
ATOM 908 N N . VAL A 1 122 ? 17.130 -5.714 -7.951 1.00 57.81 122 VAL A N 1
ATOM 909 C CA . VAL A 1 122 ? 16.136 -5.766 -9.032 1.00 57.81 122 VAL A CA 1
ATOM 910 C C . VAL A 1 122 ? 16.202 -7.042 -9.883 1.00 57.81 122 VAL A C 1
ATOM 912 O O . VAL A 1 122 ? 15.236 -7.319 -10.595 1.00 57.81 122 VAL A O 1
ATOM 915 N N . VAL A 1 123 ? 17.281 -7.828 -9.744 1.00 47.97 123 VAL A N 1
ATOM 916 C CA . VAL A 1 123 ? 17.488 -9.185 -10.302 1.00 47.97 123 VAL A CA 1
ATOM 917 C C . VAL A 1 123 ? 17.001 -10.283 -9.345 1.00 47.97 123 VAL A C 1
ATOM 919 O O . VAL A 1 123 ? 17.277 -10.246 -8.116 1.00 47.97 123 VAL A O 1
#

pLDDT: mean 91.88, std 9.28, range [47.97, 98.38]

Sequence (123 aa):
MPIDRRRLLQVVAIFGAVCAYATIVVGGTVRGMNAGLACPDWPLCNGSVVPNLADTGILVEYIHRLVAALTGIFMLSTLIAAVLWFRPEMRIVTLSVMSFAILVTQVAVGALTIASENDWVVV

Secondary structure (DSSP, 8-state):
----HHHHHHHHHHHHHHHHHHHHHHHHHHHHTT-TTSS-SSSSBTTBSS--TTSHHHHHHHHHHHHHHHHHHHHHHHHHHHHHH-TT-HHHHHHHHHHHHHHHHHHHHHHHHHHTT-HHHH-

Radius of gyration: 16.67 Å; chains: 1; bounding box: 51×23×49 Å